Protein AF-G5IEN5-F1 (afdb_monomer_lite)

pLDDT: mean 7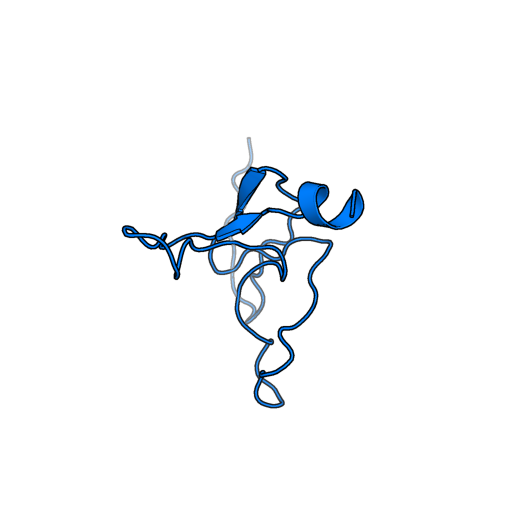0.05, std 14.68, range [37.41, 90.56]

Radius of gyration: 14.27 Å; chains: 1; bounding box: 32×26×43 Å

Secondary structure (DSSP, 8-state):
---PPP---S---EE-SS--TTSEE-TTEE-TT----TTPPTTS-S-SS-TTEE--TTSSS--SSEEE-TGGGT--

Foldseek 3Di:
DDDDDDDDDVDQQQEDPAAPAQDWDAFSHDHPQADADPPDDVVDRRDGDRPQFDQPPVPPDGHNITGRNPVVVVVD

Sequence (76 aa):
MGTDMGTNGFAGDHLLKEPRVGGSVWPLQCCPVFTPRAAALPGERACWYCKYADFHLKERRSLDVGICCWSKRQID

Organism: NCBI:txid742737

Structure (mmCIF, N/CA/C/O backbone):
data_AF-G5IEN5-F1
#
_entry.id   AF-G5IEN5-F1
#
loop_
_atom_site.group_PDB
_atom_site.id
_atom_site.type_symbol
_atom_site.label_atom_id
_atom_site.label_alt_id
_atom_site.label_comp_id
_atom_site.label_asym_id
_atom_site.label_entity_id
_atom_site.label_seq_id
_atom_site.pdbx_PDB_ins_code
_atom_site.Cartn_x
_atom_site.Cartn_y
_atom_site.Cartn_z
_atom_site.occupancy
_atom_site.B_iso_or_equiv
_atom_site.auth_seq_id
_atom_site.auth_comp_id
_atom_site.auth_asym_id
_atom_site.auth_atom_id
_atom_site.pdbx_PDB_model_num
ATOM 1 N N . MET A 1 1 ? 0.685 -0.888 -33.587 1.00 38.47 1 MET A N 1
ATOM 2 C CA . MET A 1 1 ? 0.495 -0.855 -32.121 1.00 38.47 1 MET A CA 1
ATOM 3 C C . MET A 1 1 ? 1.522 -1.798 -31.518 1.00 38.47 1 MET A C 1
ATOM 5 O O . MET A 1 1 ? 1.341 -3.001 -31.608 1.00 38.47 1 MET A O 1
ATOM 9 N N . GLY A 1 2 ? 2.665 -1.266 -31.079 1.00 38.03 2 GLY A N 1
ATOM 10 C CA . GLY A 1 2 ? 3.794 -2.075 -30.613 1.00 38.03 2 GLY A CA 1
ATOM 11 C C . GLY A 1 2 ? 3.566 -2.571 -29.190 1.00 38.03 2 GLY A C 1
ATOM 12 O O . GLY A 1 2 ? 3.464 -1.766 -28.270 1.00 38.03 2 GLY A O 1
ATOM 13 N N . THR A 1 3 ? 3.460 -3.885 -29.029 1.00 48.16 3 THR A N 1
ATOM 14 C CA . THR A 1 3 ? 3.565 -4.578 -27.745 1.00 48.16 3 THR A CA 1
ATOM 15 C C . THR A 1 3 ? 5.044 -4.777 -27.436 1.00 48.16 3 THR A C 1
ATOM 17 O O . THR A 1 3 ? 5.706 -5.581 -28.090 1.00 48.16 3 THR A O 1
ATOM 20 N N . ASP A 1 4 ? 5.559 -4.006 -26.484 1.00 42.41 4 ASP A N 1
ATOM 21 C CA . ASP A 1 4 ? 6.914 -4.150 -25.955 1.00 42.41 4 ASP A CA 1
ATOM 22 C C . ASP A 1 4 ? 6.997 -5.417 -25.091 1.00 42.41 4 ASP A C 1
ATOM 24 O O . ASP A 1 4 ? 6.284 -5.556 -24.093 1.00 42.41 4 ASP A O 1
ATOM 28 N N . MET A 1 5 ? 7.821 -6.370 -25.535 1.00 51.59 5 MET A N 1
ATOM 29 C CA . MET A 1 5 ? 8.191 -7.561 -24.778 1.00 51.59 5 MET A CA 1
ATOM 30 C C . MET A 1 5 ? 9.414 -7.250 -23.922 1.00 51.59 5 MET A C 1
ATOM 32 O O . MET A 1 5 ? 10.445 -6.817 -24.429 1.00 51.59 5 MET A O 1
ATOM 36 N N . GLY A 1 6 ? 9.290 -7.519 -22.624 1.00 62.16 6 GLY A N 1
ATOM 37 C CA . GLY A 1 6 ? 10.359 -7.326 -21.660 1.00 62.16 6 GLY A CA 1
ATOM 38 C C . GLY A 1 6 ? 11.480 -8.359 -21.738 1.00 62.16 6 GLY A C 1
ATOM 39 O O . GLY A 1 6 ? 11.275 -9.488 -22.174 1.00 62.16 6 GLY A O 1
ATOM 40 N N . THR A 1 7 ? 12.633 -7.974 -21.186 1.00 49.41 7 THR A N 1
ATOM 41 C CA . THR A 1 7 ? 13.641 -8.886 -20.627 1.00 49.41 7 THR A CA 1
ATOM 42 C C . THR A 1 7 ? 14.487 -8.193 -19.548 1.00 49.41 7 THR A C 1
ATOM 44 O O . THR A 1 7 ? 15.240 -7.269 -19.835 1.00 49.41 7 THR A O 1
ATOM 47 N N . ASN A 1 8 ? 14.376 -8.728 -18.328 1.00 51.06 8 ASN A N 1
ATOM 48 C CA . ASN A 1 8 ? 15.423 -8.983 -17.328 1.00 51.06 8 ASN A CA 1
ATOM 49 C C . ASN A 1 8 ? 16.299 -7.836 -16.789 1.00 51.06 8 ASN A C 1
ATOM 51 O O . ASN A 1 8 ? 17.458 -7.671 -17.158 1.00 51.06 8 ASN A O 1
ATOM 55 N N . GLY A 1 9 ? 15.804 -7.220 -15.717 1.00 37.41 9 GLY A N 1
ATOM 56 C CA . GLY A 1 9 ? 16.603 -6.920 -14.526 1.00 37.41 9 GLY A CA 1
ATOM 57 C C . GLY A 1 9 ? 15.840 -7.426 -13.300 1.00 37.41 9 GLY A C 1
ATOM 58 O O . GLY A 1 9 ? 14.643 -7.684 -13.395 1.00 37.41 9 GLY A O 1
ATOM 59 N N . PHE A 1 10 ? 16.468 -7.539 -12.133 1.00 50.38 10 PHE A N 1
ATOM 60 C CA . PHE A 1 10 ? 15.790 -7.753 -10.837 1.00 50.38 10 PHE A CA 1
ATOM 61 C C . PHE A 1 10 ? 14.954 -6.509 -10.415 1.00 50.38 10 PHE A C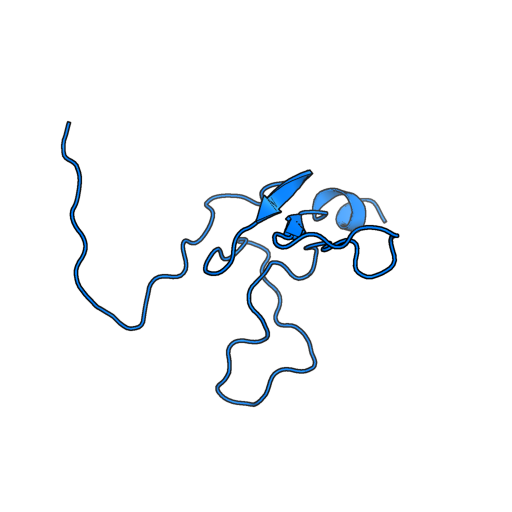 1
ATOM 63 O O . PHE A 1 10 ? 15.019 -6.020 -9.289 1.00 50.38 10 PHE A O 1
ATOM 70 N N . ALA A 1 11 ? 14.227 -5.941 -11.376 1.00 45.62 11 ALA A N 1
ATOM 71 C CA . ALA A 1 11 ? 13.743 -4.578 -11.480 1.00 45.62 11 ALA A CA 1
ATOM 72 C C . ALA A 1 11 ? 12.438 -4.612 -12.285 1.00 45.62 11 ALA A C 1
ATOM 74 O O . ALA A 1 11 ? 12.441 -4.592 -13.511 1.00 45.62 11 ALA A O 1
ATOM 75 N N . GLY A 1 12 ? 11.314 -4.717 -11.590 1.00 47.28 12 GLY A N 1
ATOM 76 C CA . GLY A 1 12 ? 10.006 -4.759 -12.232 1.00 47.28 12 GLY A CA 1
ATOM 77 C C . GLY A 1 12 ? 8.897 -4.334 -11.293 1.00 47.28 12 GLY A C 1
ATOM 78 O O . GLY A 1 12 ? 7.797 -4.866 -11.377 1.00 47.28 12 GLY A O 1
ATOM 79 N N . ASP A 1 13 ? 9.184 -3.405 -10.379 1.00 58.19 13 ASP A N 1
ATOM 80 C CA . ASP A 1 13 ? 8.092 -2.723 -9.705 1.00 58.19 13 ASP A CA 1
ATOM 81 C C . ASP A 1 13 ? 7.410 -1.824 -10.734 1.00 58.19 13 ASP A C 1
ATOM 83 O O . ASP A 1 13 ? 8.019 -0.887 -11.258 1.00 58.19 13 ASP A O 1
ATOM 87 N N . HIS A 1 14 ? 6.146 -2.092 -11.039 1.00 72.81 14 HIS A N 1
ATOM 88 C CA . HIS A 1 14 ? 5.345 -1.186 -11.846 1.00 72.81 14 HIS A CA 1
ATOM 89 C C . HIS A 1 14 ? 5.011 0.032 -10.989 1.00 72.81 14 HIS A C 1
ATOM 91 O O . HIS A 1 14 ? 4.040 0.033 -10.224 1.00 72.81 14 HIS A O 1
ATOM 97 N N . LEU A 1 15 ? 5.850 1.065 -11.093 1.00 74.94 15 LEU A N 1
ATOM 98 C CA . LEU A 1 15 ? 5.585 2.347 -10.463 1.00 74.94 15 LEU A CA 1
ATOM 99 C C . LEU A 1 15 ? 4.295 2.910 -11.061 1.00 74.94 15 LEU A C 1
ATOM 101 O O . LEU A 1 15 ? 4.180 3.126 -12.271 1.00 74.94 15 LEU A O 1
ATOM 105 N N . LEU A 1 16 ? 3.297 3.116 -10.214 1.00 74.88 16 LEU A N 1
ATOM 106 C CA . LEU A 1 16 ? 2.069 3.763 -10.638 1.00 74.88 16 LEU A CA 1
ATOM 107 C C . LEU A 1 16 ? 2.375 5.244 -10.895 1.00 74.88 16 LEU A C 1
ATOM 109 O O . LEU A 1 16 ? 3.072 5.879 -10.106 1.00 74.88 16 LEU A O 1
ATOM 113 N N . LYS A 1 17 ? 1.839 5.805 -11.986 1.00 80.69 17 LYS A N 1
ATOM 114 C CA . LYS A 1 17 ? 1.998 7.239 -12.293 1.00 80.69 17 LYS A CA 1
ATOM 115 C C . LYS A 1 17 ? 1.388 8.127 -11.205 1.00 80.69 17 LYS A C 1
ATOM 117 O O . LYS A 1 17 ? 1.913 9.192 -10.915 1.00 80.69 17 LYS A O 1
ATOM 122 N N . GLU A 1 18 ? 0.298 7.662 -10.598 1.00 82.62 18 GLU A N 1
ATOM 123 C CA . GLU A 1 18 ? -0.469 8.374 -9.576 1.00 82.62 18 GLU A CA 1
ATOM 124 C C . GLU A 1 18 ? -1.008 7.383 -8.527 1.00 82.62 18 GLU A C 1
ATOM 126 O O . GLU A 1 18 ? -1.147 6.185 -8.822 1.00 82.62 18 GLU A O 1
ATOM 131 N N . PRO A 1 19 ? -1.330 7.832 -7.298 1.00 83.38 19 PRO A N 1
ATOM 132 C CA . PRO A 1 19 ? -1.981 6.983 -6.309 1.00 83.38 19 PRO A CA 1
ATOM 133 C C . PRO A 1 19 ? -3.339 6.486 -6.814 1.00 83.38 19 PRO A C 1
ATOM 135 O O . PRO A 1 19 ? -4.202 7.270 -7.197 1.00 83.38 19 PRO A O 1
ATOM 138 N N . ARG A 1 20 ? -3.578 5.173 -6.737 1.00 84.00 20 ARG A N 1
ATOM 139 C CA . ARG A 1 20 ? -4.875 4.569 -7.089 1.00 84.00 20 ARG A CA 1
ATOM 140 C C . ARG A 1 20 ? -5.911 4.729 -5.981 1.00 84.00 20 ARG A C 1
ATOM 142 O O . ARG A 1 20 ? -6.356 3.740 -5.419 1.00 84.00 20 ARG A O 1
ATOM 149 N N . VAL A 1 21 ? -6.265 5.959 -5.624 1.00 86.00 21 VAL A N 1
ATOM 150 C CA . VAL A 1 21 ? -7.211 6.257 -4.536 1.00 86.00 21 VAL A CA 1
ATOM 151 C C . VAL A 1 21 ? -8.501 5.431 -4.670 1.00 86.00 21 VAL A C 1
ATOM 153 O O . VAL A 1 21 ? -9.186 5.509 -5.684 1.00 86.00 21 VAL A O 1
ATOM 156 N N . GLY A 1 22 ? -8.815 4.619 -3.656 1.00 84.44 22 GLY A N 1
ATOM 157 C CA . GLY A 1 22 ? -9.979 3.722 -3.635 1.00 84.44 22 GLY A CA 1
ATOM 158 C C . GLY A 1 22 ? -9.878 2.493 -4.550 1.00 84.44 22 GLY A C 1
ATOM 159 O O . GLY A 1 22 ? -10.755 1.637 -4.512 1.00 84.44 22 GLY A O 1
ATOM 160 N N . GLY A 1 23 ? -8.816 2.383 -5.348 1.00 85.00 23 GLY A N 1
ATOM 161 C CA . GLY A 1 23 ? -8.556 1.272 -6.255 1.00 85.00 23 GLY A CA 1
ATOM 162 C C . GLY A 1 23 ? -7.558 0.254 -5.704 1.00 85.00 23 GLY A C 1
ATOM 163 O O . GLY A 1 23 ? -6.846 0.497 -4.725 1.00 85.00 23 GLY A O 1
ATOM 164 N N . SER A 1 24 ? -7.490 -0.894 -6.379 1.00 86.50 24 SER A N 1
ATOM 165 C CA . SER A 1 24 ? -6.573 -1.983 -6.041 1.00 86.50 24 SER A CA 1
ATOM 166 C C . SER A 1 24 ? -5.122 -1.659 -6.409 1.00 86.50 24 SER A C 1
ATOM 168 O O . SER A 1 24 ? -4.841 -1.127 -7.490 1.00 86.50 24 SER A O 1
ATOM 170 N N . VAL A 1 25 ? -4.212 -2.046 -5.521 1.00 78.88 25 VAL A N 1
ATOM 171 C CA . VAL A 1 25 ? -2.758 -2.056 -5.680 1.00 78.88 25 VAL A CA 1
ATOM 172 C C . VAL A 1 25 ? -2.297 -3.502 -5.553 1.00 78.88 25 VAL A C 1
ATOM 174 O O . VAL A 1 25 ? -2.560 -4.166 -4.547 1.00 78.88 25 VAL A O 1
ATOM 177 N N . TRP A 1 26 ? -1.630 -3.984 -6.595 1.00 79.75 26 TRP A N 1
ATOM 178 C CA . TRP A 1 26 ? -1.202 -5.374 -6.716 1.00 79.75 26 TRP A CA 1
ATOM 179 C C . TRP A 1 26 ? 0.203 -5.591 -6.134 1.00 79.75 26 TRP A C 1
ATOM 181 O O . TRP A 1 26 ? 0.953 -4.624 -5.956 1.00 79.75 26 TRP A O 1
ATOM 191 N N . PRO A 1 27 ? 0.596 -6.848 -5.860 1.00 71.69 27 PRO A N 1
ATOM 192 C CA . PRO A 1 27 ? 2.001 -7.186 -5.652 1.00 71.69 27 PRO A CA 1
ATOM 193 C C . PRO A 1 27 ? 2.849 -6.642 -6.811 1.00 71.69 27 PRO A C 1
ATOM 195 O O . PRO A 1 27 ? 2.370 -6.561 -7.941 1.00 71.69 27 PRO A O 1
ATOM 198 N N . LEU A 1 28 ? 4.090 -6.239 -6.538 1.00 71.62 28 LEU A N 1
ATOM 199 C CA . LEU A 1 28 ? 4.983 -5.586 -7.511 1.00 71.62 28 LEU A CA 1
ATOM 200 C C . LEU A 1 28 ? 4.516 -4.202 -8.006 1.00 71.62 28 LEU A C 1
ATOM 202 O O . LEU A 1 28 ? 5.209 -3.577 -8.799 1.00 71.62 28 LEU A O 1
ATOM 206 N N . GLN A 1 29 ? 3.376 -3.664 -7.556 1.00 76.00 29 GLN A N 1
ATOM 207 C CA . GLN A 1 29 ? 3.017 -2.273 -7.842 1.00 76.00 29 GLN A CA 1
ATOM 208 C C . GLN A 1 29 ? 3.463 -1.354 -6.714 1.00 76.00 29 GLN A C 1
ATOM 210 O O . GLN A 1 29 ? 3.095 -1.525 -5.548 1.00 76.00 2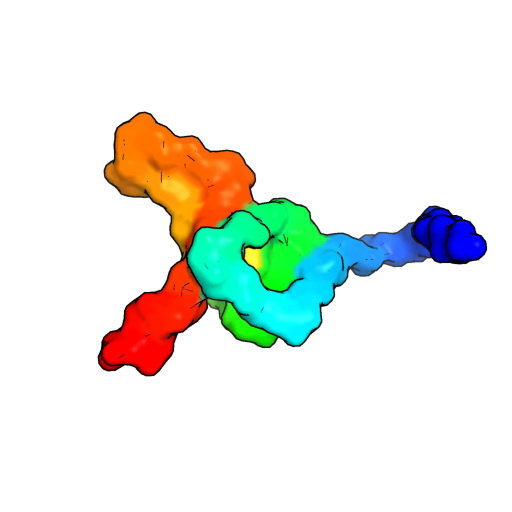9 GLN A O 1
ATOM 215 N N . CYS A 1 30 ? 4.221 -0.326 -7.081 1.00 74.38 30 CYS A N 1
ATOM 216 C CA . CYS A 1 30 ? 4.677 0.688 -6.148 1.00 74.38 30 CYS A CA 1
ATOM 217 C C . CYS A 1 30 ? 3.843 1.957 -6.341 1.00 74.38 30 CYS A C 1
ATOM 219 O O . CYS A 1 30 ? 3.855 2.586 -7.399 1.00 74.38 30 CYS A O 1
ATOM 221 N N . CYS A 1 31 ? 3.065 2.308 -5.320 1.00 75.19 31 CYS A N 1
ATOM 222 C CA . CYS A 1 31 ? 2.323 3.564 -5.293 1.00 75.19 31 CYS A CA 1
ATOM 223 C C . CYS A 1 31 ? 3.323 4.732 -5.212 1.00 75.19 31 CYS A C 1
ATOM 225 O O . CYS A 1 31 ? 4.254 4.633 -4.422 1.00 75.19 31 CYS A O 1
ATOM 227 N N . PRO A 1 32 ? 3.153 5.851 -5.936 1.00 76.62 32 PRO A N 1
ATOM 228 C CA . PRO A 1 32 ? 4.135 6.945 -5.919 1.00 76.62 32 PRO A CA 1
ATOM 229 C C . PRO A 1 32 ? 4.284 7.612 -4.542 1.00 76.62 32 PRO A C 1
ATOM 231 O O . PRO A 1 32 ? 5.293 8.242 -4.260 1.00 76.62 32 PRO A O 1
ATOM 234 N N . VAL A 1 33 ? 3.311 7.418 -3.648 1.00 74.50 33 VAL A N 1
ATOM 235 C CA . VAL A 1 33 ? 3.351 7.833 -2.233 1.00 74.50 33 VAL A CA 1
ATOM 236 C C . VAL A 1 33 ? 3.850 6.712 -1.311 1.00 74.50 33 VAL A C 1
ATOM 238 O O . VAL A 1 33 ? 3.465 6.621 -0.141 1.00 74.50 33 VAL A O 1
ATOM 241 N N . PHE A 1 34 ? 4.657 5.797 -1.856 1.00 70.81 34 PHE A N 1
ATOM 242 C CA . PHE A 1 34 ? 5.232 4.677 -1.127 1.00 70.81 34 PHE A CA 1
ATOM 243 C C . PHE A 1 34 ? 5.959 5.185 0.113 1.00 70.81 34 PHE A C 1
ATOM 245 O O . PHE A 1 34 ? 6.792 6.086 0.064 1.00 70.81 34 PHE A O 1
ATOM 252 N N . THR A 1 35 ? 5.637 4.590 1.253 1.00 67.00 35 THR A N 1
ATOM 253 C CA . THR A 1 35 ? 6.478 4.707 2.435 1.00 67.00 35 THR A CA 1
ATOM 254 C C . THR A 1 35 ? 6.726 3.289 2.921 1.00 67.00 35 THR A C 1
ATOM 256 O O . THR A 1 35 ? 5.754 2.548 3.102 1.00 67.00 35 THR A O 1
ATOM 259 N N . PRO A 1 36 ? 7.995 2.919 3.130 1.00 65.06 36 PRO A N 1
ATOM 260 C CA . PRO A 1 36 ? 8.374 1.655 3.737 1.00 65.06 36 PRO A CA 1
ATOM 261 C C . PRO A 1 36 ? 7.560 1.362 5.002 1.00 65.06 36 PRO A C 1
ATOM 263 O O . PRO A 1 36 ? 7.358 2.253 5.833 1.00 65.06 36 PRO A O 1
ATOM 266 N N . ARG A 1 37 ? 7.119 0.113 5.195 1.00 59.56 37 ARG A N 1
ATOM 267 C CA . ARG A 1 37 ? 6.695 -0.331 6.531 1.00 59.56 37 ARG A CA 1
ATOM 268 C C . ARG A 1 37 ? 7.894 -0.305 7.486 1.00 59.56 37 ARG A C 1
ATOM 270 O O . ARG A 1 37 ? 8.993 -0.694 7.114 1.00 59.56 37 ARG A O 1
ATOM 277 N N . ALA A 1 38 ? 7.665 0.111 8.731 1.00 60.84 38 ALA A N 1
ATOM 278 C CA . ALA A 1 38 ? 8.722 0.254 9.738 1.00 60.84 38 ALA A CA 1
ATOM 279 C C . ALA A 1 38 ? 9.431 -1.069 10.107 1.00 60.84 38 ALA A C 1
ATOM 281 O O . ALA A 1 38 ? 10.557 -1.039 10.585 1.00 60.84 38 ALA A O 1
ATOM 282 N N . ALA A 1 39 ? 8.788 -2.220 9.878 1.00 59.09 39 ALA A N 1
ATOM 283 C CA . ALA A 1 39 ? 9.285 -3.548 10.251 1.00 59.09 39 ALA A CA 1
ATOM 284 C C . ALA A 1 39 ? 9.845 -4.332 9.050 1.00 59.09 39 ALA A C 1
ATOM 286 O O . ALA A 1 39 ? 9.469 -5.478 8.814 1.00 59.09 39 ALA A O 1
ATOM 287 N N . ALA A 1 40 ? 10.692 -3.694 8.251 1.00 59.81 40 ALA A N 1
ATOM 288 C CA . ALA A 1 40 ? 11.396 -4.354 7.161 1.00 59.81 40 ALA A CA 1
ATOM 289 C C . ALA A 1 40 ? 12.778 -4.806 7.600 1.00 59.81 40 ALA A C 1
ATOM 291 O O . ALA A 1 40 ? 13.486 -4.045 8.263 1.00 59.81 40 ALA A O 1
ATOM 292 N N . LEU A 1 41 ? 13.182 -6.009 7.200 1.00 58.69 41 LEU A N 1
ATOM 293 C CA . LEU A 1 41 ? 14.561 -6.434 7.385 1.00 58.69 41 LEU A CA 1
ATOM 294 C C . LEU A 1 41 ? 15.494 -5.569 6.511 1.00 58.69 41 LEU A C 1
ATOM 296 O O . LEU A 1 41 ? 15.130 -5.221 5.385 1.00 58.69 41 LEU A O 1
ATOM 300 N N . PRO A 1 42 ? 16.695 -5.197 6.994 1.00 53.12 42 PRO A N 1
ATOM 301 C CA . PRO A 1 42 ? 17.662 -4.444 6.199 1.00 53.12 42 PRO A CA 1
ATOM 302 C C . PRO A 1 42 ? 18.012 -5.190 4.907 1.00 53.12 42 PRO A C 1
ATOM 304 O O . PRO A 1 42 ? 18.404 -6.352 4.945 1.00 53.12 42 PRO A O 1
ATOM 307 N N . GLY A 1 43 ? 17.874 -4.522 3.761 1.00 57.53 43 GLY A N 1
ATOM 308 C CA . GLY A 1 43 ? 18.091 -5.128 2.441 1.00 57.53 43 GLY A CA 1
ATOM 309 C C . GLY A 1 43 ? 16.835 -5.739 1.813 1.00 57.53 43 GLY A C 1
ATOM 310 O O . GLY A 1 43 ? 16.809 -5.942 0.600 1.00 57.53 43 GLY A O 1
ATOM 311 N N . GLU A 1 44 ? 15.761 -5.933 2.582 1.00 54.84 44 GLU A N 1
ATOM 312 C CA . GLU A 1 44 ? 14.439 -6.221 2.035 1.00 54.84 44 GLU A CA 1
ATOM 313 C C . GLU A 1 44 ? 13.680 -4.916 1.795 1.00 54.84 44 GLU A C 1
ATOM 315 O O . GLU A 1 44 ? 13.618 -4.025 2.649 1.00 54.84 44 GLU A O 1
ATOM 320 N N . ARG A 1 45 ? 13.057 -4.783 0.617 1.00 56.25 45 ARG A N 1
ATOM 321 C CA . ARG A 1 45 ? 12.093 -3.700 0.423 1.00 56.25 45 ARG A CA 1
ATOM 322 C C . ARG A 1 45 ? 10.925 -3.966 1.357 1.00 56.25 45 ARG A C 1
ATOM 324 O O . ARG A 1 45 ? 1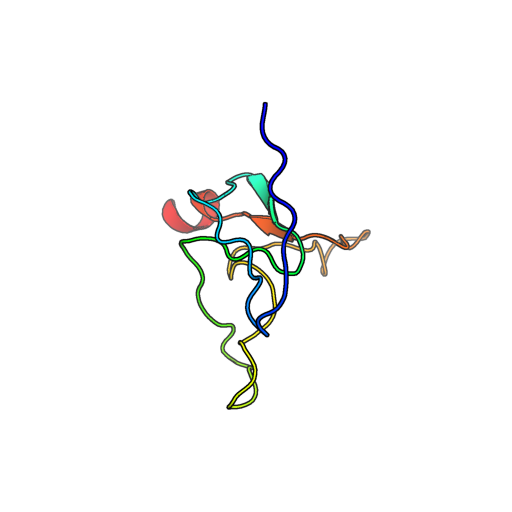0.279 -5.004 1.276 1.00 56.25 45 ARG A O 1
ATOM 331 N N . ALA A 1 46 ? 10.707 -3.013 2.248 1.00 55.81 46 ALA A N 1
ATOM 332 C CA . ALA A 1 46 ? 9.745 -3.012 3.330 1.00 55.81 46 ALA A CA 1
ATOM 333 C C . ALA A 1 46 ? 8.301 -3.294 2.923 1.00 55.81 46 ALA A C 1
ATOM 335 O O . ALA A 1 46 ? 7.474 -2.386 2.926 1.00 55.81 46 ALA A O 1
ATOM 336 N N . CYS A 1 47 ? 8.007 -4.567 2.667 1.00 54.97 47 CYS A N 1
ATOM 337 C CA . CYS A 1 47 ? 6.728 -5.089 2.227 1.00 54.97 47 CYS A CA 1
ATOM 338 C C . CYS A 1 47 ? 6.284 -4.491 0.881 1.00 54.97 47 CYS A C 1
ATOM 340 O O . CYS A 1 47 ? 6.260 -3.281 0.659 1.00 54.97 47 CYS A O 1
ATOM 342 N N . TRP A 1 48 ? 5.866 -5.366 -0.023 1.00 64.06 48 TRP A N 1
ATOM 343 C CA . TRP A 1 48 ? 5.054 -4.989 -1.170 1.00 64.06 48 TRP A CA 1
ATOM 344 C C . TRP A 1 48 ? 3.882 -4.116 -0.666 1.00 64.06 48 TRP A C 1
ATOM 346 O O . TRP A 1 48 ? 3.481 -4.236 0.495 1.00 64.06 48 TRP A O 1
ATOM 356 N N . TYR A 1 49 ? 3.342 -3.232 -1.505 1.00 64.44 49 TYR A N 1
ATOM 357 C CA . TYR A 1 49 ? 2.184 -2.359 -1.241 1.00 64.44 49 TYR A CA 1
ATOM 358 C C . TYR A 1 49 ? 2.443 -0.953 -0.660 1.00 64.44 49 TYR A C 1
ATOM 360 O O . TYR A 1 49 ? 3.345 -0.680 0.125 1.00 64.44 49 TYR A O 1
ATOM 368 N N . CYS A 1 50 ? 1.552 -0.037 -1.050 1.00 69.81 50 CYS A N 1
ATOM 369 C CA . CYS A 1 50 ? 1.380 1.297 -0.476 1.00 69.81 50 CYS A CA 1
ATOM 370 C C . CYS A 1 50 ? 1.219 1.223 1.057 1.00 69.81 50 CYS A C 1
ATOM 372 O O . CYS A 1 50 ? 0.477 0.371 1.540 1.00 69.81 50 CYS A O 1
ATOM 374 N N . LYS A 1 51 ? 1.795 2.149 1.842 1.00 73.38 51 LYS A N 1
ATOM 375 C CA . LYS A 1 51 ? 1.565 2.189 3.310 1.00 73.38 51 LYS A CA 1
ATOM 376 C C . LYS A 1 51 ? 0.091 2.373 3.691 1.00 73.38 51 LYS A C 1
ATOM 378 O O . LYS A 1 51 ? -0.311 2.054 4.804 1.00 73.38 51 LYS A O 1
ATOM 383 N N . TYR A 1 52 ? -0.696 2.916 2.762 1.00 77.75 52 TYR A N 1
ATOM 384 C CA . TYR A 1 52 ? -2.138 3.120 2.884 1.00 77.75 52 TYR A CA 1
ATOM 385 C C . TYR A 1 52 ? -2.950 1.987 2.262 1.00 77.75 52 TYR A C 1
ATOM 387 O O . TYR A 1 52 ? -4.161 2.130 2.122 1.00 77.75 52 TYR A O 1
ATOM 395 N N . ALA A 1 53 ? -2.304 0.907 1.821 1.00 82.56 53 ALA A N 1
ATOM 396 C CA . ALA A 1 53 ? -3.004 -0.264 1.333 1.00 82.56 53 ALA A CA 1
ATOM 397 C C . ALA A 1 53 ? -3.724 -0.954 2.494 1.00 82.56 53 ALA A C 1
ATOM 399 O O . ALA A 1 53 ? -3.100 -1.326 3.492 1.00 82.56 53 ALA A O 1
ATOM 400 N N . ASP A 1 54 ? -5.028 -1.128 2.333 1.00 85.88 54 ASP A N 1
ATOM 401 C CA . ASP A 1 54 ? -5.876 -1.897 3.227 1.00 85.88 54 ASP A CA 1
ATOM 402 C C . ASP A 1 54 ? -6.185 -3.263 2.606 1.00 85.88 54 ASP A C 1
ATOM 404 O O . ASP A 1 54 ? -6.673 -3.346 1.481 1.00 85.88 54 ASP A O 1
ATOM 408 N N . PHE A 1 55 ? -5.875 -4.327 3.341 1.00 86.81 55 PHE A N 1
ATOM 409 C CA . PHE A 1 55 ? -6.129 -5.721 2.951 1.00 86.81 55 PHE A CA 1
ATOM 410 C C . PHE A 1 55 ? -7.327 -6.303 3.691 1.00 86.81 55 PHE A C 1
ATOM 412 O O . PHE A 1 55 ? -7.564 -7.506 3.621 1.00 86.81 55 PHE A O 1
ATOM 419 N N . HIS A 1 56 ? -8.036 -5.483 4.470 1.00 89.44 56 HIS A N 1
ATOM 420 C CA . HIS A 1 56 ? -9.147 -5.920 5.301 1.00 89.44 56 HIS A CA 1
ATOM 421 C C . HIS A 1 56 ? -8.750 -7.061 6.259 1.00 89.44 56 HIS A C 1
ATOM 423 O O . HIS A 1 56 ? -9.550 -7.942 6.552 1.00 89.44 56 HIS A O 1
ATOM 429 N N . LEU A 1 57 ? -7.511 -7.054 6.782 1.00 85.44 57 LEU A N 1
ATOM 430 C CA . LEU A 1 57 ? -7.009 -8.123 7.671 1.00 85.44 57 LEU A CA 1
ATOM 431 C C . LEU A 1 57 ? -7.816 -8.260 8.971 1.00 85.44 57 LEU A C 1
ATOM 433 O O . LEU A 1 57 ? -7.740 -9.285 9.639 1.00 85.44 57 LEU A O 1
ATOM 437 N N . LYS A 1 58 ? -8.542 -7.204 9.356 1.00 86.94 58 LYS A N 1
ATOM 438 C CA . LYS A 1 58 ? -9.411 -7.171 10.539 1.00 86.94 58 LYS A CA 1
ATOM 439 C C . LYS A 1 58 ? -10.866 -7.531 10.226 1.00 86.94 58 LYS A C 1
ATOM 441 O O . LYS A 1 58 ? -11.648 -7.719 11.151 1.00 86.94 58 LYS A O 1
ATOM 446 N N . GLU A 1 59 ? -11.230 -7.603 8.950 1.00 89.31 59 GLU A N 1
ATOM 447 C CA . GLU A 1 59 ? -12.588 -7.907 8.514 1.00 89.31 59 GLU A CA 1
ATOM 448 C C . GLU A 1 59 ? -12.782 -9.416 8.341 1.00 89.31 59 GLU A C 1
ATOM 450 O O . GLU A 1 59 ? -11.830 -10.188 8.236 1.00 89.31 59 GLU A O 1
ATOM 455 N N . ARG A 1 60 ? -14.043 -9.851 8.221 1.00 90.56 60 ARG A N 1
ATOM 456 C CA . ARG A 1 60 ? -14.391 -11.269 8.003 1.00 90.56 60 ARG A CA 1
ATOM 457 C C . ARG A 1 60 ? -13.785 -11.859 6.721 1.00 90.56 60 ARG A C 1
ATOM 459 O O . ARG A 1 60 ? -13.677 -13.078 6.604 1.00 90.56 60 ARG A O 1
ATOM 466 N N . ARG A 1 61 ? -13.456 -11.015 5.740 1.00 87.81 61 ARG A N 1
ATOM 467 C CA . ARG A 1 61 ? -12.827 -11.407 4.476 1.00 87.81 61 ARG A CA 1
ATOM 468 C C . ARG A 1 61 ? -11.614 -10.523 4.222 1.00 87.81 61 ARG A C 1
ATOM 470 O O . ARG A 1 61 ? -11.776 -9.341 3.924 1.00 87.81 61 ARG A O 1
ATOM 477 N N . SER A 1 62 ? -10.432 -11.122 4.305 1.00 88.00 62 SER A N 1
ATOM 478 C CA . SER A 1 62 ? -9.192 -10.509 3.844 1.00 88.00 62 SER A CA 1
ATOM 479 C C . SER A 1 62 ? -9.153 -10.446 2.318 1.00 88.00 62 SER A C 1
ATOM 481 O O . SER A 1 62 ? -9.763 -11.268 1.632 1.00 88.00 62 SER A O 1
ATOM 483 N N . LEU A 1 63 ? -8.418 -9.474 1.794 1.00 84.38 63 LEU A N 1
ATOM 484 C CA . LEU A 1 63 ? -8.161 -9.310 0.372 1.00 84.38 63 LEU A CA 1
ATOM 485 C C . LEU A 1 63 ? -6.742 -9.770 0.034 1.00 84.38 63 LEU A C 1
ATOM 487 O O . LEU A 1 63 ? -5.792 -9.424 0.735 1.00 84.38 63 LEU A O 1
ATOM 491 N N . ASP A 1 64 ? -6.601 -10.462 -1.094 1.00 82.19 64 ASP A N 1
ATOM 492 C CA . ASP A 1 64 ? -5.291 -10.821 -1.6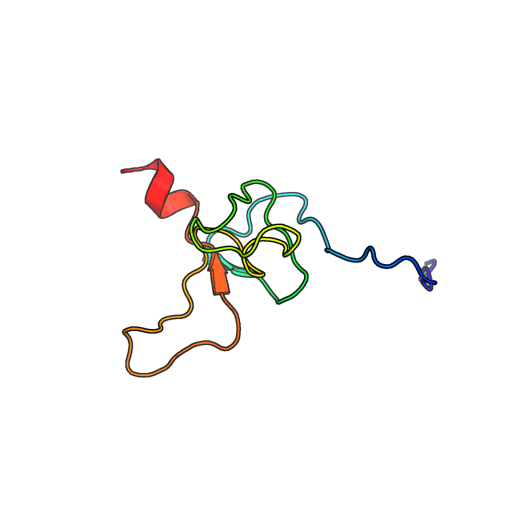61 1.00 82.19 64 ASP A CA 1
ATOM 493 C C . ASP A 1 64 ? -4.582 -9.610 -2.299 1.00 82.19 64 ASP A C 1
ATOM 495 O O . ASP A 1 64 ? -3.384 -9.639 -2.577 1.00 82.19 64 ASP A O 1
ATOM 499 N N . VAL A 1 65 ? -5.328 -8.522 -2.521 1.00 83.81 65 VAL A N 1
ATOM 500 C CA . VAL A 1 65 ? -4.852 -7.241 -3.058 1.00 83.81 65 VAL A CA 1
ATOM 501 C C . VAL A 1 65 ? -5.183 -6.103 -2.101 1.00 83.81 65 VAL A C 1
ATOM 503 O O . VAL A 1 65 ? -6.202 -6.129 -1.417 1.00 83.81 65 VAL A O 1
ATOM 506 N N . GLY A 1 66 ? -4.345 -5.070 -2.074 1.00 85.00 66 GLY A N 1
ATOM 507 C CA . GLY A 1 66 ? -4.557 -3.925 -1.192 1.00 85.00 66 GLY A CA 1
ATOM 508 C C . GLY A 1 66 ? -5.425 -2.858 -1.845 1.00 85.00 66 GLY A C 1
ATOM 509 O O . GLY A 1 66 ? -5.235 -2.549 -3.018 1.00 85.00 66 GLY A O 1
ATOM 510 N N . ILE A 1 67 ? -6.328 -2.230 -1.098 1.00 87.50 67 ILE A N 1
ATOM 511 C CA . ILE A 1 67 ? -7.058 -1.036 -1.543 1.00 87.50 67 ILE A CA 1
ATOM 512 C C . ILE A 1 67 ? -6.308 0.213 -1.081 1.00 87.50 67 ILE A C 1
ATOM 514 O O . ILE A 1 67 ? -6.027 0.366 0.105 1.00 87.50 67 ILE A O 1
ATOM 518 N N . CYS A 1 68 ? -5.957 1.123 -1.993 1.00 85.81 68 CYS A N 1
ATOM 519 C CA . CYS A 1 68 ? -5.210 2.327 -1.627 1.00 85.81 68 CYS A CA 1
ATOM 520 C C . CYS A 1 68 ? -6.117 3.372 -0.962 1.00 85.81 68 CYS A C 1
ATOM 522 O O . CYS A 1 68 ? -6.900 4.060 -1.619 1.00 85.81 68 CYS A O 1
ATOM 524 N N . CYS A 1 69 ? -5.941 3.565 0.341 1.00 84.19 69 CYS A N 1
ATOM 525 C CA . CYS A 1 69 ? -6.686 4.534 1.145 1.00 84.19 69 CYS A CA 1
ATOM 526 C C . CYS A 1 69 ? -5.972 5.895 1.288 1.00 84.19 69 CYS A C 1
ATOM 528 O O . CYS A 1 69 ? -6.192 6.585 2.280 1.00 84.19 69 CYS A O 1
ATOM 530 N N . TRP A 1 70 ? -5.119 6.289 0.325 1.00 82.50 70 TRP A N 1
ATOM 531 C CA . TRP A 1 70 ? -4.315 7.528 0.382 1.00 82.50 70 TRP A CA 1
ATOM 532 C C . TRP A 1 70 ? -5.141 8.774 0.743 1.00 82.50 70 TRP A C 1
ATOM 534 O O . TRP A 1 70 ? -4.819 9.439 1.721 1.00 82.50 70 TRP A O 1
ATOM 544 N N . SER A 1 71 ? -6.237 9.061 0.027 1.00 77.38 71 SER A N 1
ATOM 545 C CA . SER A 1 71 ? -7.038 10.278 0.256 1.00 77.38 71 SER A CA 1
ATOM 546 C C . SER A 1 71 ? -7.621 10.375 1.668 1.00 77.38 71 SER A C 1
ATOM 548 O O . SER A 1 71 ? -7.601 11.443 2.270 1.00 77.38 71 SER A O 1
ATOM 550 N N . LYS A 1 72 ? -8.086 9.252 2.226 1.00 73.88 72 LYS A N 1
ATOM 551 C CA . LYS A 1 72 ? -8.702 9.189 3.561 1.00 73.88 72 LYS A CA 1
ATOM 552 C C . LYS A 1 72 ? -7.732 9.556 4.685 1.00 73.88 72 LYS A C 1
ATOM 554 O O . LYS A 1 72 ? -8.181 9.955 5.744 1.00 73.88 72 LYS A O 1
ATOM 559 N N . ARG A 1 73 ? -6.421 9.416 4.462 1.00 66.38 73 ARG A N 1
ATOM 560 C CA . ARG A 1 73 ? -5.367 9.766 5.430 1.00 66.38 73 ARG A CA 1
ATOM 561 C C . ARG A 1 73 ? -4.695 11.118 5.161 1.00 66.38 73 ARG A C 1
ATOM 563 O O . ARG A 1 73 ? -3.684 11.417 5.783 1.00 66.38 73 ARG A O 1
ATOM 570 N N . GLN A 1 74 ? -5.152 11.875 4.164 1.00 67.38 74 GLN A N 1
ATOM 571 C CA . GLN A 1 74 ? -4.694 13.251 3.911 1.00 67.38 74 GLN A CA 1
ATOM 572 C C . GLN A 1 74 ? -5.699 14.296 4.413 1.00 67.38 74 GLN A C 1
ATOM 574 O O . GLN A 1 74 ? -5.352 15.466 4.501 1.00 67.38 74 GLN A O 1
ATOM 5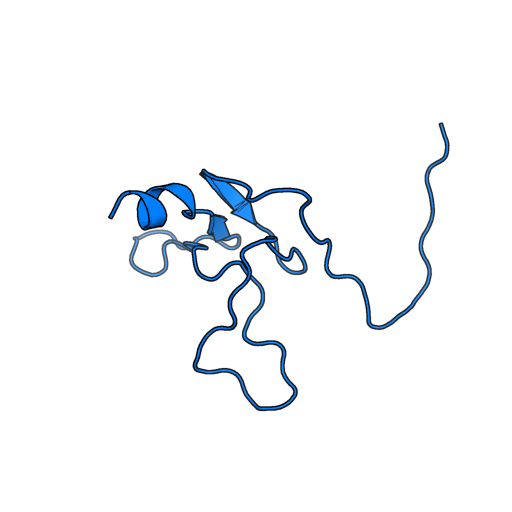79 N N . ILE A 1 75 ? -6.939 13.876 4.683 1.00 64.00 75 ILE A N 1
ATOM 580 C CA . ILE A 1 75 ? -8.039 14.729 5.164 1.00 64.00 75 ILE A CA 1
ATOM 581 C C . ILE A 1 75 ? -8.165 14.664 6.706 1.00 64.00 75 ILE A C 1
ATOM 583 O O . ILE A 1 75 ? -8.958 15.397 7.285 1.00 64.00 75 ILE A O 1
ATOM 587 N N . ASP A 1 76 ? -7.365 13.817 7.356 1.00 50.09 76 ASP A N 1
ATOM 588 C CA . ASP A 1 76 ? -7.230 13.679 8.816 1.00 50.09 76 ASP A CA 1
ATOM 589 C C . ASP A 1 76 ? -5.918 14.337 9.265 1.00 50.09 76 ASP A C 1
ATOM 591 O O . ASP A 1 76 ? -5.927 15.088 10.264 1.00 50.09 76 ASP A O 1
#